Protein AF-A0A3N4ZYG5-F1 (afdb_monomer_lite)

pLDDT: mean 85.07, std 14.31, range [42.09, 97.12]

Foldseek 3Di:
DDDPPDPADFAQAKDKDKDFKFFQDWDWWAFPVRDIDIHHHRDTAIWMDIDGGGHGDDPQAWIWGDPDPPGITIDGNVRIHDD

Radius of gyration: 14.69 Å; chains: 1; bounding box: 25×47×34 Å

Sequence (83 aa):
MSGHDSPGDFAERDWFVRTRARIRAEHHAHSLERTLRIFRTEEEVEMVQWGRAGEEVDTDAWWTTSHYIPAAHIVPSDKVEGP

Secondary structure (DSSP, 8-state):
-----PPP-B-SS-EEEEEEEEESS-EEEE-TT--EEEEPTT-EEEEEEEE-TTSB--TTSEEEESS-SS---EEEGGGEE--

Structure (mmCIF, N/CA/C/O backbone):
data_AF-A0A3N4ZYG5-F1
#
_entry.id   AF-A0A3N4ZYG5-F1
#
loop_
_atom_site.group_PDB
_atom_site.id
_atom_site.type_symbol
_atom_site.label_atom_id
_atom_site.label_alt_id
_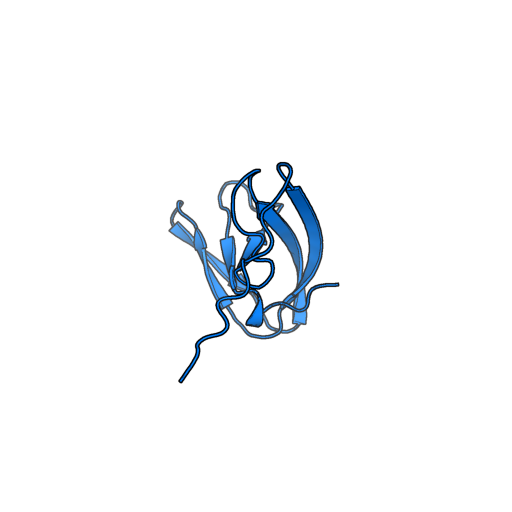atom_site.label_comp_id
_atom_site.label_asym_id
_atom_site.label_entity_id
_atom_site.label_seq_id
_atom_site.pdbx_PDB_ins_code
_atom_site.Cartn_x
_atom_site.Cartn_y
_atom_site.Cartn_z
_atom_site.occupancy
_a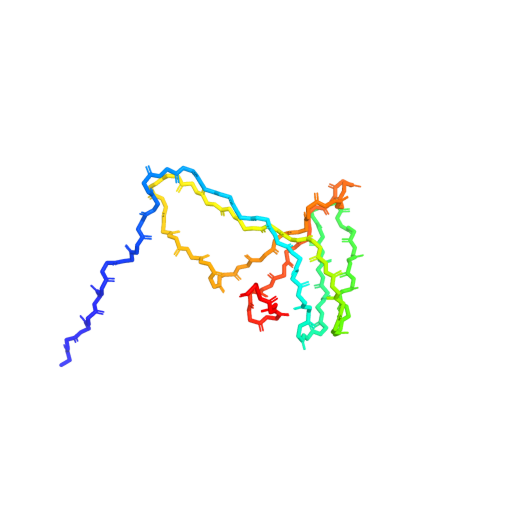tom_site.B_iso_or_equiv
_atom_site.auth_seq_id
_atom_site.auth_comp_id
_atom_site.auth_asym_id
_atom_site.auth_atom_id
_atom_site.pdbx_PDB_model_num
ATOM 1 N N . MET A 1 1 ? 7.295 -34.297 -11.288 1.00 42.44 1 MET A N 1
ATOM 2 C CA . MET A 1 1 ? 7.400 -32.978 -10.638 1.00 42.44 1 MET A CA 1
ATOM 3 C C . MET A 1 1 ? 8.018 -32.043 -11.655 1.00 42.44 1 MET A C 1
ATOM 5 O O . MET A 1 1 ? 9.209 -32.151 -11.901 1.00 42.44 1 MET A O 1
ATOM 9 N N . SER A 1 2 ? 7.201 -31.225 -12.307 1.00 42.09 2 SER A N 1
ATOM 10 C CA . SER A 1 2 ? 7.665 -30.185 -13.225 1.00 42.09 2 SER A CA 1
ATOM 11 C C . SER A 1 2 ? 7.053 -28.894 -12.711 1.00 42.09 2 SER A C 1
ATOM 13 O O . SER A 1 2 ? 5.842 -28.714 -12.815 1.00 42.09 2 SER A O 1
ATOM 15 N N . GLY A 1 3 ? 7.872 -28.093 -12.029 1.00 43.94 3 GLY A N 1
ATOM 16 C CA . GLY A 1 3 ? 7.501 -26.751 -11.600 1.00 43.94 3 GLY A CA 1
ATOM 17 C C . GLY A 1 3 ? 7.292 -25.901 -12.843 1.00 43.94 3 GLY A C 1
ATOM 18 O O . GLY A 1 3 ? 8.173 -25.818 -13.695 1.00 43.94 3 GLY A O 1
ATOM 19 N N . HIS A 1 4 ? 6.088 -25.366 -12.976 1.00 43.41 4 HIS A N 1
ATOM 20 C CA . HIS A 1 4 ? 5.766 -24.346 -13.956 1.00 43.41 4 HIS A CA 1
ATOM 21 C C . HIS A 1 4 ? 6.284 -23.029 -13.363 1.00 43.41 4 HIS A C 1
ATOM 23 O O . HIS A 1 4 ? 5.547 -22.346 -12.661 1.00 43.41 4 HIS A O 1
ATOM 29 N N . ASP A 1 5 ? 7.567 -22.720 -13.563 1.00 52.53 5 ASP A N 1
ATOM 30 C CA . ASP A 1 5 ? 8.051 -21.346 -13.392 1.00 52.53 5 ASP A CA 1
ATOM 31 C C . ASP A 1 5 ? 7.525 -20.562 -14.595 1.00 52.53 5 ASP A C 1
ATOM 33 O O . ASP A 1 5 ? 8.155 -20.489 -15.652 1.00 52.53 5 ASP A O 1
ATOM 37 N N . SER A 1 6 ? 6.297 -20.061 -14.473 1.00 58.31 6 SER A N 1
ATOM 38 C CA . SER A 1 6 ? 5.813 -19.020 -15.372 1.00 58.31 6 SER A CA 1
ATOM 39 C C . SER A 1 6 ? 6.732 -17.808 -15.188 1.00 58.31 6 SER A C 1
ATOM 41 O O . SER A 1 6 ? 6.921 -17.391 -14.045 1.00 58.31 6 SER A O 1
ATOM 43 N N . PRO A 1 7 ? 7.336 -17.248 -16.249 1.00 59.97 7 PRO A N 1
ATOM 44 C CA . PRO A 1 7 ? 8.089 -16.009 -16.106 1.00 59.97 7 PRO A CA 1
ATOM 45 C C . PRO A 1 7 ? 7.131 -14.922 -15.602 1.00 59.97 7 PRO A C 1
ATOM 47 O O . PRO A 1 7 ? 6.062 -14.747 -16.185 1.00 59.97 7 PRO A O 1
ATOM 50 N N . GLY A 1 8 ? 7.489 -14.250 -14.504 1.00 68.94 8 GLY A N 1
ATOM 51 C CA . GLY A 1 8 ? 6.722 -13.122 -13.973 1.00 68.94 8 GLY A CA 1
ATOM 52 C C . GLY A 1 8 ? 6.586 -12.001 -15.007 1.00 68.94 8 GLY A C 1
ATOM 53 O O . GLY A 1 8 ? 7.425 -11.867 -15.903 1.00 68.94 8 GLY A O 1
ATOM 54 N N . ASP A 1 9 ? 5.523 -11.204 -14.903 1.00 86.94 9 ASP A N 1
ATOM 55 C CA . ASP A 1 9 ? 5.324 -10.045 -15.773 1.00 86.94 9 ASP A CA 1
ATOM 56 C C . ASP A 1 9 ? 6.302 -8.935 -15.361 1.00 86.94 9 ASP A C 1
ATOM 58 O O . ASP A 1 9 ? 6.197 -8.369 -14.277 1.00 86.94 9 ASP A O 1
ATOM 62 N N . PHE A 1 10 ? 7.272 -8.610 -16.217 1.00 93.06 10 PHE A N 1
ATOM 63 C CA . PHE A 1 10 ? 8.228 -7.525 -15.972 1.00 93.06 10 PHE A CA 1
ATOM 64 C C . PHE A 1 10 ? 7.714 -6.196 -16.527 1.00 93.06 10 PHE A C 1
ATOM 66 O O . PHE A 1 10 ? 7.150 -6.128 -17.621 1.00 93.06 10 PHE A O 1
ATOM 73 N N . ALA A 1 11 ? 7.961 -5.108 -15.803 1.00 91.81 11 ALA A N 1
ATOM 74 C CA . ALA A 1 11 ? 7.525 -3.785 -16.213 1.00 91.81 11 ALA A CA 1
ATOM 75 C C . ALA A 1 11 ? 8.326 -3.284 -17.428 1.00 91.81 11 ALA A C 1
ATOM 77 O O . ALA A 1 11 ? 9.540 -3.101 -17.356 1.00 91.81 11 ALA A O 1
ATOM 78 N N . GLU A 1 12 ? 7.656 -2.963 -18.537 1.00 93.56 12 GLU A N 1
ATOM 79 C CA . GLU A 1 12 ? 8.314 -2.363 -19.715 1.00 93.5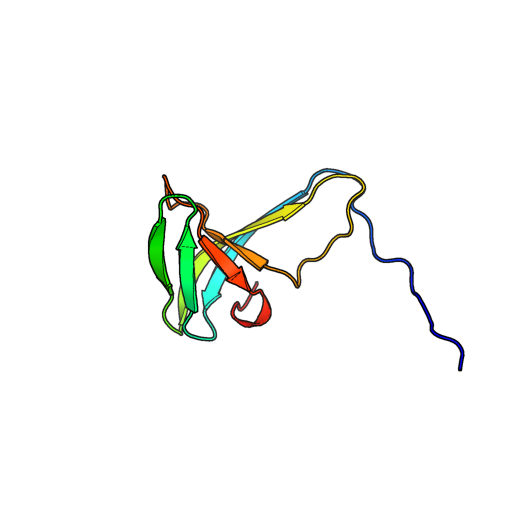6 12 GLU A CA 1
ATOM 80 C C . GLU A 1 12 ? 8.822 -0.932 -19.463 1.00 93.56 12 GLU A C 1
ATOM 82 O O . GLU A 1 12 ? 9.680 -0.420 -20.183 1.00 93.56 12 GLU A O 1
ATOM 87 N N . ARG A 1 13 ? 8.246 -0.252 -18.468 1.00 93.44 13 ARG A N 1
ATOM 88 C CA . ARG A 1 13 ? 8.534 1.134 -18.090 1.00 93.44 13 ARG A CA 1
ATOM 89 C C . ARG A 1 13 ? 8.257 1.332 -16.603 1.00 93.44 13 ARG A C 1
ATOM 91 O O . ARG A 1 13 ? 7.500 0.562 -16.016 1.00 93.44 13 ARG A O 1
ATOM 98 N N . ASP A 1 14 ? 8.804 2.397 -16.026 1.00 94.75 14 ASP A N 1
ATOM 99 C CA . ASP A 1 14 ? 8.414 2.832 -14.686 1.00 94.75 14 ASP A CA 1
ATOM 100 C C . ASP A 1 14 ? 6.901 3.057 -14.638 1.00 94.75 14 ASP A C 1
ATOM 102 O O . ASP A 1 14 ? 6.311 3.636 -15.559 1.00 94.75 14 ASP A O 1
ATOM 106 N N . TRP A 1 15 ? 6.270 2.604 -13.563 1.00 92.44 15 TRP A N 1
ATOM 107 C CA . TRP A 1 15 ? 4.826 2.672 -13.417 1.00 92.44 15 TRP A CA 1
ATOM 108 C C . TRP A 1 15 ? 4.438 3.153 -12.029 1.00 92.44 15 TRP A C 1
ATOM 110 O O . TRP A 1 15 ? 5.185 3.033 -11.058 1.00 92.44 15 TRP A O 1
ATOM 120 N N . PHE A 1 16 ? 3.249 3.736 -11.960 1.00 90.25 16 PHE A N 1
ATOM 121 C CA . PHE A 1 16 ? 2.692 4.296 -10.745 1.00 90.25 16 PHE A CA 1
ATOM 122 C C . PHE A 1 16 ? 1.168 4.244 -10.816 1.00 90.25 16 PHE A C 1
ATOM 124 O O . PHE A 1 16 ? 0.569 4.683 -11.800 1.00 90.25 16 PHE A O 1
ATOM 131 N N . VAL A 1 17 ? 0.547 3.749 -9.75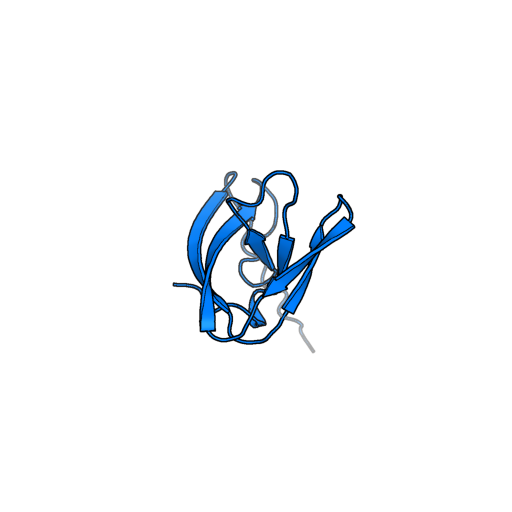1 1.00 90.56 17 VAL A N 1
ATOM 132 C CA . VAL A 1 17 ? -0.899 3.754 -9.539 1.00 90.56 17 VAL A CA 1
ATOM 133 C C . VAL A 1 17 ? -1.184 4.515 -8.255 1.00 90.56 17 VAL A C 1
ATOM 135 O O . VAL A 1 17 ? -0.532 4.296 -7.239 1.00 90.56 17 VAL A O 1
ATOM 138 N N . ARG A 1 18 ? -2.185 5.396 -8.293 1.00 92.06 18 ARG A N 1
ATOM 139 C CA . ARG A 1 18 ? -2.710 6.109 -7.126 1.00 92.06 18 ARG A CA 1
ATOM 140 C C . ARG A 1 18 ? -4.193 5.835 -7.017 1.00 92.06 18 ARG A C 1
ATOM 142 O O . ARG A 1 18 ? -4.921 6.010 -7.990 1.00 92.06 18 ARG A O 1
ATOM 149 N N . THR A 1 19 ? -4.632 5.443 -5.834 1.00 92.06 19 THR A N 1
ATOM 150 C CA . THR A 1 19 ? -6.034 5.124 -5.581 1.00 92.06 19 THR A CA 1
ATOM 151 C C . THR A 1 19 ? -6.423 5.485 -4.155 1.00 92.06 19 THR A C 1
ATOM 153 O O . THR A 1 19 ? -5.570 5.672 -3.284 1.00 92.06 19 THR A O 1
ATOM 156 N N . ARG A 1 20 ? -7.728 5.578 -3.915 1.00 93.06 20 ARG A N 1
ATOM 157 C CA . ARG A 1 20 ? -8.290 5.579 -2.570 1.00 93.06 20 ARG A CA 1
ATOM 158 C C . ARG A 1 20 ? -8.555 4.125 -2.200 1.00 93.06 20 ARG A C 1
ATOM 160 O O . ARG A 1 20 ? -9.448 3.510 -2.766 1.00 93.06 20 ARG A O 1
ATOM 167 N N . ALA A 1 21 ? -7.744 3.593 -1.297 1.00 92.12 21 ALA A N 1
ATOM 168 C CA . ALA A 1 21 ? -7.793 2.203 -0.883 1.00 92.12 21 ALA A CA 1
ATOM 169 C C . ALA A 1 21 ? -8.424 2.085 0.507 1.00 92.12 21 ALA A C 1
ATOM 171 O O . ALA A 1 21 ? -8.286 2.995 1.332 1.00 92.12 21 ALA A O 1
ATOM 172 N N . ARG A 1 22 ? -9.110 0.973 0.772 1.00 95.88 22 ARG A N 1
ATOM 173 C CA . ARG A 1 22 ? -9.735 0.714 2.074 1.00 95.88 22 ARG A CA 1
ATOM 174 C C . ARG A 1 22 ? -8.927 -0.303 2.865 1.00 95.88 22 ARG A C 1
AT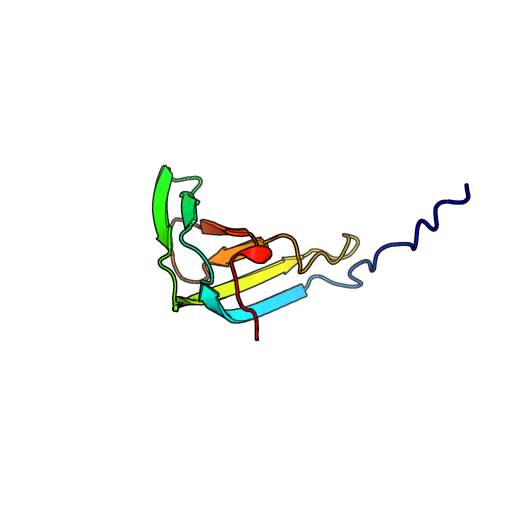OM 176 O O . ARG A 1 22 ? -8.544 -1.345 2.348 1.00 95.88 22 ARG A O 1
ATOM 183 N N . ILE A 1 23 ? -8.673 -0.018 4.135 1.00 95.94 23 ILE A N 1
ATOM 184 C CA . ILE A 1 23 ? -7.934 -0.916 5.024 1.00 95.94 23 ILE A CA 1
ATOM 185 C C . ILE A 1 23 ? -8.853 -2.048 5.502 1.00 95.94 23 ILE A C 1
ATOM 187 O O . ILE A 1 23 ? -9.849 -1.805 6.178 1.00 95.94 23 ILE A O 1
ATOM 191 N N . ARG A 1 24 ? -8.502 -3.299 5.197 1.00 96.88 24 ARG A N 1
ATOM 192 C CA . ARG A 1 24 ? -9.258 -4.502 5.595 1.00 96.88 24 ARG A CA 1
ATOM 193 C C . ARG A 1 24 ? -8.914 -4.998 6.996 1.00 96.88 24 ARG A C 1
ATOM 195 O O . ARG A 1 24 ? -9.729 -5.641 7.652 1.00 96.88 24 ARG A O 1
ATOM 202 N N . ALA A 1 25 ? -7.702 -4.718 7.463 1.00 96.06 25 ALA A N 1
ATOM 203 C CA . ALA A 1 25 ? -7.235 -5.135 8.776 1.00 96.06 25 ALA A CA 1
ATOM 204 C C . ALA A 1 25 ? -6.311 -4.080 9.377 1.00 96.06 25 ALA A C 1
ATOM 206 O O . ALA A 1 25 ? -5.481 -3.508 8.670 1.00 96.06 25 ALA A O 1
ATOM 207 N N . GLU A 1 26 ? -6.422 -3.867 10.691 1.00 97.12 26 GLU A N 1
ATOM 208 C CA . GLU A 1 26 ? -5.551 -2.936 11.403 1.00 97.12 26 GLU A CA 1
ATOM 209 C C . GLU A 1 26 ? -4.070 -3.227 11.113 1.00 97.12 26 GLU A C 1
ATOM 211 O O . GLU A 1 26 ? -3.598 -4.372 11.141 1.00 97.12 26 GLU A O 1
ATOM 216 N N . HIS A 1 27 ? -3.325 -2.161 10.830 1.00 96.25 27 HIS A N 1
ATOM 217 C CA . HIS A 1 27 ? -1.909 -2.261 10.532 1.00 96.25 27 HIS A CA 1
ATOM 218 C C . HIS A 1 27 ? -1.115 -1.145 11.190 1.00 96.25 27 HIS A C 1
ATOM 220 O O . HIS A 1 27 ? -1.485 0.026 11.152 1.00 96.25 27 HIS A O 1
ATOM 226 N N . HIS A 1 28 ? -0.004 -1.522 11.813 1.00 94.94 28 HIS A N 1
ATOM 227 C CA . HIS A 1 28 ? 0.935 -0.598 12.429 1.00 94.94 28 HIS A CA 1
ATOM 228 C C . HIS A 1 28 ? 2.138 -0.504 11.507 1.00 94.94 28 HIS A C 1
ATOM 230 O O . HIS A 1 28 ? 2.862 -1.482 11.334 1.00 94.94 28 HIS A O 1
ATOM 236 N N . ALA A 1 29 ? 2.332 0.666 10.916 1.00 91.69 29 ALA A N 1
ATOM 237 C CA . ALA A 1 29 ? 3.455 0.923 10.039 1.00 91.69 29 ALA A CA 1
ATOM 238 C C . ALA A 1 29 ? 4.393 1.926 10.699 1.00 91.69 29 ALA A C 1
ATOM 240 O O . ALA A 1 29 ? 3.982 3.010 11.126 1.00 91.69 29 ALA A O 1
ATOM 241 N N . HIS A 1 30 ? 5.672 1.582 10.732 1.00 88.94 30 HIS A N 1
ATOM 242 C CA . HIS A 1 30 ? 6.725 2.525 11.063 1.00 88.94 30 HIS A CA 1
ATOM 243 C C . HIS A 1 30 ? 7.316 3.073 9.771 1.00 88.94 30 HIS A C 1
ATOM 245 O O . HIS A 1 30 ? 7.587 2.331 8.832 1.00 88.94 30 HIS A O 1
ATOM 251 N N . SER A 1 31 ? 7.516 4.382 9.735 1.00 83.75 31 SER A N 1
ATOM 252 C CA . SER A 1 31 ? 8.310 5.022 8.687 1.00 83.75 31 SER A CA 1
ATOM 253 C C . SER A 1 31 ? 9.801 4.979 9.018 1.00 83.75 31 SER A C 1
ATOM 255 O O . SER A 1 31 ? 10.185 4.737 10.166 1.00 83.75 31 SER A O 1
ATOM 257 N N . LEU A 1 32 ? 10.646 5.282 8.027 1.00 77.62 32 LEU A N 1
ATOM 258 C CA . LEU A 1 32 ? 12.092 5.458 8.227 1.00 77.62 32 LEU A CA 1
ATOM 259 C C . LEU A 1 32 ? 12.403 6.547 9.269 1.00 77.62 32 LEU A C 1
ATOM 261 O O . LEU A 1 32 ? 13.279 6.362 10.110 1.00 77.62 32 LEU A O 1
ATOM 265 N N . GLU A 1 33 ? 11.595 7.609 9.302 1.00 81.00 33 GLU A N 1
ATOM 266 C CA . GLU A 1 33 ? 11.644 8.691 10.300 1.00 81.00 33 GLU A CA 1
ATOM 267 C C . GLU A 1 33 ? 11.056 8.283 11.667 1.00 81.00 33 GLU A C 1
ATOM 269 O O . GLU A 1 33 ? 10.698 9.123 12.492 1.00 81.00 33 GLU A O 1
ATOM 274 N N . ARG A 1 34 ? 10.898 6.975 11.913 1.00 79.31 34 ARG A N 1
ATOM 275 C CA . ARG A 1 34 ? 10.411 6.368 13.165 1.00 79.31 34 ARG A CA 1
ATOM 276 C C . ARG A 1 34 ? 9.033 6.850 13.622 1.00 79.31 34 ARG A C 1
ATOM 278 O O . ARG A 1 34 ? 8.645 6.621 14.766 1.00 79.31 34 ARG A O 1
ATOM 285 N N . THR A 1 35 ? 8.255 7.455 12.730 1.00 85.31 35 THR A N 1
ATOM 286 C CA . THR A 1 35 ? 6.869 7.833 13.011 1.00 85.31 35 THR A CA 1
ATOM 287 C C . THR A 1 35 ? 5.977 6.613 12.838 1.00 85.31 35 THR A C 1
ATOM 289 O O . THR A 1 35 ? 5.960 6.018 11.755 1.00 85.31 35 THR A O 1
ATOM 292 N N . LEU A 1 36 ? 5.240 6.257 13.892 1.00 89.12 36 LEU A N 1
ATOM 293 C CA . LEU A 1 36 ? 4.212 5.220 13.868 1.00 89.12 36 LEU A CA 1
ATOM 294 C C . LEU A 1 36 ? 2.922 5.784 13.269 1.00 89.12 36 LEU A C 1
ATOM 296 O O . LEU A 1 36 ? 2.411 6.802 13.736 1.00 89.12 36 LEU A O 1
ATOM 300 N N . ARG A 1 37 ? 2.364 5.073 12.293 1.00 91.06 37 ARG A N 1
ATOM 301 C CA . ARG A 1 37 ? 0.979 5.234 11.861 1.00 91.06 37 ARG A CA 1
ATOM 302 C C . ARG A 1 37 ? 0.209 3.950 12.135 1.00 91.06 37 ARG A C 1
ATOM 304 O O . ARG A 1 37 ? 0.654 2.864 11.773 1.00 91.06 37 ARG A O 1
ATOM 311 N N . ILE A 1 38 ? -0.953 4.099 12.764 1.00 94.19 38 ILE A N 1
ATOM 312 C CA . ILE A 1 38 ? -1.911 3.014 12.964 1.00 94.19 38 ILE A CA 1
ATOM 313 C C . ILE A 1 38 ? -3.037 3.215 11.954 1.00 94.19 38 ILE A C 1
ATOM 315 O O . ILE A 1 38 ? -3.784 4.184 12.064 1.00 94.19 38 ILE A O 1
ATOM 319 N N . PHE A 1 39 ? -3.129 2.307 10.991 1.00 94.50 39 PHE A N 1
ATOM 320 C CA . PHE A 1 39 ? -4.225 2.211 10.035 1.00 94.50 39 PHE A CA 1
ATOM 321 C C . PHE A 1 39 ? -5.357 1.408 10.658 1.00 94.50 39 PHE A C 1
ATOM 323 O O . PHE A 1 39 ? -5.115 0.303 11.148 1.00 94.50 39 PHE A O 1
ATOM 330 N N . ARG A 1 40 ? -6.575 1.943 10.656 1.00 96.62 40 ARG A N 1
ATOM 331 C CA . ARG A 1 40 ? -7.748 1.269 11.231 1.00 96.62 40 ARG A CA 1
ATOM 332 C C . ARG A 1 40 ? -8.538 0.543 10.151 1.00 96.62 40 ARG A C 1
ATOM 334 O O . ARG A 1 40 ? -8.565 0.975 9.008 1.00 96.62 40 ARG A O 1
ATOM 341 N N . THR A 1 41 ? -9.207 -0.544 10.520 1.00 97.12 41 THR A N 1
ATOM 342 C CA . THR A 1 41 ? -10.146 -1.231 9.621 1.00 97.12 41 THR A CA 1
ATOM 343 C C . THR A 1 41 ? -11.215 -0.259 9.106 1.00 97.12 41 THR A C 1
ATOM 345 O O . THR A 1 41 ? -11.667 0.608 9.854 1.00 97.12 41 THR A O 1
ATOM 348 N N . GLU A 1 42 ? -11.594 -0.405 7.837 1.00 96.19 42 GLU A N 1
ATOM 349 C CA . GLU A 1 42 ? -12.473 0.481 7.059 1.00 96.19 42 GLU A CA 1
ATOM 350 C C . GLU A 1 42 ? -11.932 1.902 6.808 1.00 96.19 42 GLU A C 1
ATOM 352 O O . GLU A 1 42 ? -12.594 2.696 6.138 1.00 96.19 42 GLU A O 1
ATOM 357 N N . GLU A 1 43 ? -10.734 2.253 7.294 1.00 94.88 43 GLU A N 1
ATOM 358 C CA . GLU A 1 43 ? -10.108 3.537 6.969 1.00 94.88 43 GLU A CA 1
ATOM 359 C C . GLU A 1 43 ? -9.859 3.615 5.461 1.00 94.88 43 GLU A C 1
ATOM 361 O O . GLU A 1 43 ? -9.236 2.733 4.869 1.00 94.88 43 GLU A O 1
ATOM 366 N N . GLU A 1 44 ? -10.333 4.689 4.838 1.00 94.62 44 GLU A N 1
ATOM 367 C CA . GLU A 1 44 ? -10.040 4.977 3.441 1.00 94.62 44 GLU A CA 1
ATOM 368 C C . GLU A 1 44 ? -8.860 5.934 3.354 1.00 94.62 44 GLU A C 1
ATOM 370 O O . GLU A 1 44 ? -8.915 7.076 3.821 1.00 94.62 44 GLU A O 1
ATOM 375 N N . VAL A 1 45 ? -7.792 5.466 2.725 1.00 92.12 45 VAL A N 1
ATOM 376 C CA . VAL A 1 45 ? -6.530 6.185 2.629 1.00 92.12 45 VAL A CA 1
ATOM 377 C C . VAL A 1 45 ? -6.141 6.287 1.176 1.00 92.12 45 VAL A C 1
ATOM 379 O O . VAL A 1 45 ? -6.287 5.351 0.397 1.00 92.12 45 VAL A O 1
ATOM 382 N N . GLU A 1 46 ? -5.612 7.439 0.799 1.00 92.31 46 GLU A N 1
ATOM 383 C CA . GLU A 1 46 ? -4.993 7.549 -0.502 1.00 92.31 46 GLU A CA 1
ATOM 384 C C . GLU A 1 46 ? -3.600 6.912 -0.486 1.00 92.31 46 GLU A C 1
ATOM 386 O O . GLU A 1 46 ? -2.736 7.255 0.331 1.00 92.31 46 GLU A O 1
ATOM 391 N N . MET A 1 47 ? -3.409 5.950 -1.380 1.00 92.25 47 MET A N 1
ATOM 392 C CA . MET A 1 47 ? -2.228 5.109 -1.425 1.00 92.25 47 MET A CA 1
ATOM 393 C C . MET A 1 47 ? -1.701 4.993 -2.846 1.00 92.25 47 MET A C 1
ATOM 395 O O . MET A 1 47 ? -2.405 5.250 -3.827 1.00 92.25 47 MET A O 1
ATOM 399 N N . VAL A 1 48 ? -0.432 4.621 -2.933 1.00 92.12 48 VAL A N 1
ATOM 400 C CA . VAL A 1 48 ? 0.291 4.466 -4.180 1.00 92.12 48 VAL A CA 1
ATOM 401 C C . VAL A 1 48 ? 0.994 3.126 -4.246 1.00 92.12 48 VAL A C 1
ATOM 403 O O . VAL A 1 48 ? 1.553 2.651 -3.256 1.00 92.12 48 VAL A O 1
ATOM 406 N N . GLN A 1 49 ? 0.997 2.567 -5.442 1.00 92.00 49 GLN A N 1
ATOM 407 C CA . GLN A 1 49 ? 1.881 1.494 -5.859 1.00 92.00 49 GLN A CA 1
ATOM 408 C C . GLN A 1 49 ? 2.757 2.006 -6.985 1.00 92.00 49 GLN A C 1
ATOM 410 O O . GLN A 1 49 ? 2.336 2.855 -7.772 1.00 92.00 49 GLN A O 1
ATOM 415 N N . TRP A 1 50 ? 3.988 1.526 -7.041 1.00 90.44 50 TRP A N 1
ATOM 416 C CA . TRP A 1 50 ? 4.921 1.895 -8.087 1.00 90.44 50 TRP A CA 1
ATOM 417 C C . TRP A 1 50 ? 5.953 0.795 -8.275 1.00 90.44 50 TRP A C 1
ATOM 419 O O . TRP A 1 50 ? 6.242 0.036 -7.352 1.00 90.44 50 TRP A O 1
ATOM 429 N N . GLY A 1 51 ? 6.543 0.758 -9.460 1.00 91.62 51 GLY A N 1
ATOM 430 C CA . GLY A 1 51 ? 7.645 -0.135 -9.786 1.00 91.62 51 GLY A CA 1
ATOM 431 C C . GLY A 1 51 ? 8.506 0.453 -10.894 1.00 91.62 51 GLY A C 1
ATOM 432 O O . GLY A 1 51 ? 8.157 1.469 -11.504 1.00 91.62 51 GLY A O 1
ATOM 433 N N . ARG A 1 52 ? 9.670 -0.158 -11.112 1.00 93.38 52 ARG A N 1
ATOM 434 C CA . ARG A 1 52 ? 10.663 0.306 -12.085 1.00 93.38 52 ARG A CA 1
ATOM 435 C C . ARG A 1 52 ? 10.655 -0.558 -13.331 1.00 93.38 52 ARG A C 1
ATOM 437 O O . ARG A 1 52 ? 10.390 -1.752 -13.252 1.00 93.38 52 ARG A O 1
ATOM 444 N N . ALA A 1 53 ? 11.003 0.046 -14.461 1.00 94.44 53 ALA A N 1
ATOM 445 C CA . ALA A 1 53 ? 11.245 -0.682 -15.696 1.00 94.44 53 ALA A CA 1
ATOM 446 C C . ALA A 1 53 ? 12.278 -1.803 -15.478 1.00 94.44 53 ALA A C 1
ATOM 448 O O . ALA A 1 53 ? 13.334 -1.570 -14.888 1.00 94.44 53 ALA A O 1
ATOM 449 N N . GLY A 1 54 ? 11.988 -2.998 -15.990 1.00 93.12 54 GLY A N 1
ATOM 450 C CA . GLY A 1 54 ? 12.850 -4.174 -15.884 1.00 93.12 54 GLY A CA 1
ATOM 451 C C . GLY A 1 54 ? 12.738 -4.952 -14.570 1.00 93.12 54 GLY A C 1
ATOM 452 O O . GLY A 1 54 ? 13.383 -5.990 -14.459 1.00 93.12 54 GLY A O 1
ATOM 453 N N . GLU A 1 55 ? 11.924 -4.497 -13.614 1.00 91.81 55 GLU A N 1
ATOM 454 C CA . GLU A 1 55 ? 11.582 -5.245 -12.396 1.00 91.81 55 GLU A CA 1
ATOM 455 C C . GLU A 1 55 ? 10.247 -5.982 -12.573 1.00 91.81 55 GLU A C 1
ATOM 457 O O . GLU A 1 55 ? 9.408 -5.587 -13.388 1.00 91.81 55 GLU A O 1
ATOM 462 N N . GLU A 1 56 ? 10.047 -7.054 -11.808 1.00 92.88 56 GLU A N 1
ATOM 463 C CA . GLU A 1 56 ? 8.777 -7.784 -11.769 1.00 92.88 56 GLU A CA 1
ATOM 464 C C . GLU A 1 56 ? 7.644 -6.873 -11.261 1.00 92.88 56 GLU A C 1
ATOM 466 O O . GLU A 1 56 ? 7.803 -6.109 -10.303 1.00 92.88 56 GLU A O 1
ATOM 471 N N . VAL A 1 57 ? 6.493 -6.921 -11.930 1.00 88.88 57 VAL A N 1
ATOM 472 C CA . VAL A 1 57 ? 5.276 -6.222 -11.518 1.00 88.88 57 VAL A CA 1
ATOM 473 C C . VAL A 1 57 ? 4.598 -7.049 -10.434 1.00 88.88 57 VAL A C 1
ATOM 475 O O . VAL A 1 57 ? 3.839 -7.968 -10.723 1.00 88.88 57 VAL A O 1
ATOM 478 N N . ASP A 1 58 ? 4.849 -6.684 -9.179 1.00 86.75 58 ASP A N 1
ATOM 479 C CA . ASP A 1 58 ? 4.181 -7.274 -8.018 1.00 86.75 58 ASP A CA 1
ATOM 480 C C . ASP A 1 58 ? 3.217 -6.263 -7.377 1.00 86.75 58 ASP A C 1
ATOM 482 O O . ASP A 1 58 ? 3.580 -5.465 -6.505 1.00 86.75 58 ASP A O 1
ATOM 486 N N . THR A 1 59 ? 1.963 -6.275 -7.834 1.00 84.06 59 THR A N 1
ATOM 487 C CA . THR A 1 59 ? 0.883 -5.459 -7.251 1.00 84.06 59 THR A CA 1
ATOM 488 C C . THR A 1 59 ? 0.330 -6.047 -5.949 1.00 84.06 59 THR A C 1
ATOM 490 O O . THR A 1 59 ? -0.426 -5.382 -5.234 1.00 84.06 59 THR A O 1
ATOM 493 N N . ASP A 1 60 ? 0.727 -7.266 -5.591 1.00 85.94 60 ASP A N 1
ATOM 494 C CA . ASP A 1 60 ? 0.258 -7.973 -4.398 1.00 85.94 60 ASP A CA 1
ATOM 495 C C . ASP A 1 60 ? 1.223 -7.821 -3.210 1.00 85.94 60 ASP A C 1
ATOM 497 O O . ASP A 1 60 ? 0.927 -8.267 -2.100 1.00 85.94 60 ASP A O 1
ATOM 501 N N . ALA A 1 61 ? 2.341 -7.113 -3.395 1.00 85.12 61 ALA A N 1
ATOM 502 C CA . ALA A 1 61 ? 3.312 -6.886 -2.335 1.00 85.12 61 ALA A CA 1
ATOM 503 C C . ALA A 1 61 ? 2.852 -5.842 -1.303 1.00 85.12 61 ALA A C 1
ATOM 505 O O . ALA A 1 61 ? 2.688 -6.143 -0.115 1.00 85.12 61 ALA A O 1
ATOM 506 N N . TRP A 1 62 ? 2.705 -4.580 -1.717 1.00 88.06 62 TRP A N 1
ATOM 507 C CA . TRP A 1 62 ? 2.478 -3.477 -0.782 1.00 88.06 62 TRP A CA 1
ATOM 508 C C . TRP A 1 62 ? 1.876 -2.221 -1.412 1.00 88.06 62 TRP A C 1
ATOM 510 O O . TRP A 1 62 ? 1.934 -1.999 -2.613 1.00 88.06 62 TRP A O 1
ATOM 520 N N . TRP A 1 63 ? 1.358 -1.346 -0.552 1.00 91.25 63 TRP A N 1
ATOM 521 C CA . TRP A 1 63 ? 0.903 0.010 -0.840 1.00 91.25 63 TRP A CA 1
ATOM 522 C C . TRP A 1 63 ? 1.636 1.016 0.048 1.00 91.25 63 TRP A C 1
ATOM 524 O O . TRP A 1 63 ? 1.879 0.759 1.225 1.00 91.25 63 TRP A O 1
ATOM 534 N N . THR A 1 64 ? 1.960 2.188 -0.492 1.00 90.19 64 THR A N 1
ATOM 535 C CA . THR A 1 64 ? 2.596 3.284 0.253 1.00 90.19 64 THR A CA 1
ATOM 536 C C . THR A 1 64 ? 1.660 4.480 0.373 1.00 90.19 64 THR A C 1
ATOM 538 O O . THR A 1 64 ? 0.893 4.788 -0.530 1.00 90.19 64 THR A O 1
ATOM 541 N N . THR A 1 65 ? 1.704 5.193 1.490 1.00 87.94 65 THR A N 1
ATOM 542 C CA . THR A 1 65 ? 0.919 6.421 1.689 1.00 87.94 65 THR A CA 1
ATOM 543 C C . THR A 1 65 ? 1.373 7.569 0.786 1.00 87.94 65 THR A C 1
ATOM 545 O O . THR A 1 65 ? 2.570 7.838 0.719 1.00 87.94 65 THR A O 1
ATOM 548 N N . SER A 1 66 ? 0.443 8.315 0.179 1.00 80.12 66 SER A N 1
ATOM 549 C CA . SER A 1 66 ? 0.777 9.425 -0.735 1.00 80.12 66 SER A CA 1
ATOM 550 C C . SER A 1 66 ? 1.051 10.782 -0.065 1.00 80.12 66 SER A C 1
ATOM 552 O O . SER A 1 66 ? 1.842 11.558 -0.592 1.00 80.12 66 SER A O 1
ATOM 554 N N . HIS A 1 67 ? 0.418 11.086 1.078 1.00 67.69 67 HIS A N 1
ATOM 555 C CA . HIS A 1 67 ? 0.405 12.450 1.662 1.00 67.69 67 HIS A CA 1
ATOM 556 C C . HIS A 1 67 ? 1.126 12.614 2.998 1.00 67.69 67 HIS A C 1
ATOM 558 O O . HIS A 1 67 ? 1.204 13.724 3.523 1.00 67.69 67 HIS A O 1
ATOM 564 N N . TYR A 1 68 ? 1.649 11.538 3.580 1.00 60.12 68 TYR A N 1
ATOM 565 C CA . TYR A 1 68 ? 2.342 11.630 4.862 1.00 60.12 68 TYR A CA 1
ATOM 566 C C . TYR A 1 68 ? 3.785 12.070 4.617 1.00 60.12 68 TYR A C 1
ATOM 568 O O . TYR A 1 68 ? 4.703 11.268 4.573 1.00 60.12 68 TYR A O 1
ATOM 576 N N . ILE A 1 69 ? 3.996 13.369 4.420 1.00 57.53 69 ILE A N 1
ATOM 577 C CA . ILE A 1 69 ? 5.326 13.984 4.484 1.00 57.53 69 ILE A CA 1
ATOM 578 C C . ILE A 1 69 ? 5.578 14.316 5.964 1.00 57.53 69 ILE A C 1
ATOM 580 O O . ILE A 1 69 ? 4.735 14.983 6.569 1.00 57.53 69 ILE A O 1
ATOM 584 N N . PRO A 1 70 ? 6.677 13.838 6.584 1.00 61.72 70 PRO A N 1
ATOM 585 C CA . PRO A 1 70 ? 7.923 13.370 5.956 1.00 61.72 70 PRO A CA 1
ATOM 586 C C . PRO A 1 70 ? 8.075 11.843 5.797 1.00 61.72 70 PRO A C 1
ATOM 588 O O . PRO A 1 70 ? 9.156 11.366 5.472 1.00 61.72 70 PRO A O 1
ATOM 591 N N . ALA A 1 71 ? 7.038 11.057 6.056 1.00 69.56 71 ALA A N 1
ATOM 592 C CA . ALA A 1 71 ? 7.148 9.636 6.350 1.00 69.56 71 ALA A CA 1
ATOM 593 C C . ALA A 1 71 ? 6.238 8.770 5.461 1.00 69.56 71 ALA A C 1
ATOM 595 O O . ALA A 1 71 ? 5.036 8.682 5.692 1.00 69.56 71 ALA A O 1
ATOM 596 N N . ALA A 1 72 ? 6.832 8.054 4.504 1.00 85.50 72 ALA A N 1
ATOM 597 C CA . ALA A 1 72 ? 6.147 6.973 3.803 1.00 85.50 72 ALA A CA 1
ATOM 598 C C . ALA A 1 72 ? 5.861 5.809 4.769 1.00 85.50 72 ALA A C 1
ATOM 600 O O . ALA A 1 72 ? 6.774 5.303 5.429 1.00 85.50 72 ALA A O 1
ATOM 601 N N . 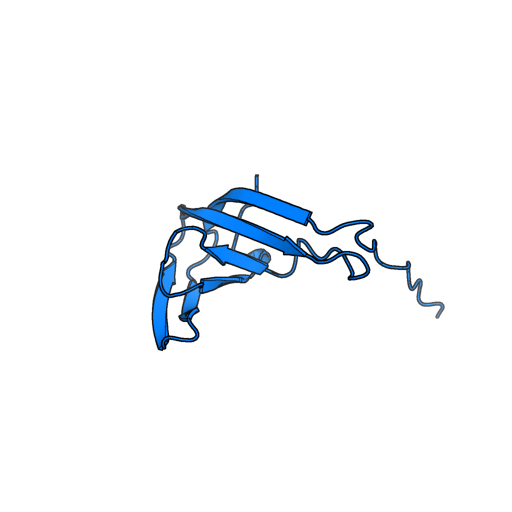HIS A 1 73 ? 4.603 5.373 4.835 1.00 90.94 73 HIS A N 1
ATOM 602 C CA . HIS A 1 73 ? 4.195 4.153 5.532 1.00 90.94 73 HIS A CA 1
ATOM 603 C C . HIS A 1 73 ? 3.795 3.090 4.518 1.00 90.94 73 HIS A C 1
ATOM 605 O O . HIS A 1 73 ? 3.048 3.380 3.584 1.00 90.94 73 HIS A O 1
ATOM 611 N N . ILE A 1 74 ? 4.282 1.872 4.730 1.00 92.06 74 ILE A N 1
ATOM 612 C CA . ILE A 1 74 ? 4.018 0.713 3.878 1.00 92.06 74 ILE A CA 1
ATOM 613 C C . ILE A 1 74 ? 2.908 -0.114 4.525 1.00 92.06 74 ILE A C 1
ATOM 615 O O . ILE A 1 74 ? 2.951 -0.358 5.729 1.00 92.06 74 ILE A O 1
ATOM 619 N N . VAL A 1 75 ? 1.930 -0.541 3.731 1.00 93.31 75 VAL A N 1
ATOM 620 C CA . VAL A 1 75 ? 0.877 -1.480 4.126 1.00 93.31 75 VAL A CA 1
ATOM 621 C C . VAL A 1 75 ? 0.920 -2.671 3.163 1.00 93.31 75 VAL A C 1
ATOM 623 O O . VAL A 1 75 ? 0.896 -2.445 1.956 1.00 93.31 75 VAL A O 1
ATOM 626 N N . PRO A 1 76 ? 0.981 -3.919 3.649 1.00 94.38 76 PRO A N 1
ATOM 627 C CA . PRO A 1 76 ? 0.855 -5.113 2.808 1.00 94.38 76 PRO A CA 1
ATOM 628 C C . PRO A 1 76 ? -0.440 -5.121 1.978 1.00 94.38 76 PRO A C 1
ATOM 630 O O . PRO A 1 76 ? -1.488 -4.721 2.496 1.00 94.38 76 PRO A O 1
ATOM 633 N N . SER A 1 77 ? -0.396 -5.568 0.716 1.00 93.00 77 SER A N 1
ATOM 634 C CA . SER A 1 77 ? -1.585 -5.531 -0.160 1.00 93.00 77 SER A CA 1
ATOM 635 C C . SER A 1 77 ? -2.725 -6.427 0.324 1.00 93.00 77 SER A C 1
ATOM 637 O O . SER A 1 77 ? -3.883 -6.084 0.122 1.00 93.00 77 SER A O 1
ATOM 639 N N . ASP A 1 78 ? -2.440 -7.515 1.044 1.00 94.25 78 ASP A N 1
ATOM 640 C CA . ASP A 1 78 ? -3.462 -8.389 1.640 1.00 94.25 78 ASP A CA 1
ATOM 641 C C . ASP A 1 78 ? -4.332 -7.682 2.702 1.00 94.25 78 ASP A C 1
ATOM 643 O O . ASP A 1 78 ? -5.455 -8.107 2.988 1.00 94.25 78 ASP A O 1
ATOM 647 N N . LYS A 1 79 ? -3.851 -6.565 3.260 1.00 95.31 79 LYS A N 1
ATOM 648 C CA . LYS A 1 79 ? -4.583 -5.713 4.213 1.00 95.31 79 LYS A CA 1
ATOM 649 C C . LYS A 1 79 ? -5.309 -4.552 3.557 1.00 95.31 79 LYS A C 1
ATOM 651 O O . LYS A 1 79 ? -5.914 -3.743 4.263 1.00 95.31 79 LYS A O 1
ATOM 656 N N . VAL A 1 80 ? -5.246 -4.455 2.238 1.00 92.38 80 VAL A N 1
ATOM 657 C CA . VAL A 1 80 ? -5.799 -3.351 1.470 1.00 92.38 80 VAL A CA 1
ATOM 658 C C . VAL A 1 80 ? -6.816 -3.900 0.480 1.00 92.38 80 VAL A C 1
ATOM 660 O O . VAL A 1 80 ? -6.594 -4.874 -0.228 1.00 92.38 80 VAL A O 1
ATOM 663 N N . GLU A 1 81 ? -7.971 -3.262 0.435 1.00 90.44 81 GLU A N 1
ATOM 664 C CA . GLU A 1 81 ? -8.884 -3.357 -0.687 1.00 90.44 81 GLU A CA 1
ATOM 665 C C . GLU A 1 81 ? -8.475 -2.285 -1.696 1.00 90.44 81 GLU A C 1
ATOM 667 O O . GLU A 1 81 ? -8.645 -1.085 -1.448 1.00 90.44 81 GLU A O 1
ATOM 672 N N . GLY A 1 82 ? -7.852 -2.734 -2.789 1.00 70.81 82 GLY A N 1
ATOM 673 C CA . GLY A 1 82 ? -7.624 -1.910 -3.972 1.00 70.81 82 GLY A CA 1
ATOM 674 C C . GLY A 1 82 ? -8.944 -1.527 -4.659 1.00 70.81 82 GLY A C 1
ATOM 675 O O . GLY A 1 82 ? -10.012 -1.923 -4.189 1.00 70.81 82 GLY A O 1
ATOM 676 N N . PRO A 1 83 ? -8.888 -0.727 -5.738 1.00 58.50 83 PRO A N 1
ATOM 677 C CA . PRO A 1 83 ? -10.063 -0.460 -6.566 1.00 58.50 83 PRO A CA 1
ATOM 678 C C . PRO A 1 83 ? -10.703 -1.744 -7.114 1.00 58.50 83 PRO A C 1
ATOM 680 O O . PRO A 1 83 ? -9.977 -2.751 -7.280 1.00 58.50 83 PRO A O 1
#